Protein AF-A0A3S0DS84-F1 (afdb_monomer_lite)

Foldseek 3Di:
DDDDDPPPLDQDPDPLVQLLVCCCPPVVDDSVLSVLLVVLLSLLVVCCQVCLQDKAKFAASVVVSVVSLCVVVVNQVVCCCPPRVARFDKAWDDPPPPGDDNVVNQVVSCVSPVDDPVNRRAFDPPDPVRNIMMITDSPRPPDDPDD

Radius of gyration: 15.86 Å; chains: 1; bounding box: 36×45×52 Å

Structure (mmCIF, N/CA/C/O backbone):
data_AF-A0A3S0DS84-F1
#
_entry.id   AF-A0A3S0DS84-F1
#
loop_
_atom_site.group_PDB
_atom_site.id
_atom_site.type_symbol
_atom_site.label_atom_id
_atom_site.label_alt_id
_atom_site.label_comp_id
_atom_site.label_asym_id
_atom_site.label_entity_id
_atom_site.label_seq_id
_atom_site.pdbx_PDB_ins_code
_atom_site.Cartn_x
_atom_site.Cartn_y
_atom_site.Cartn_z
_atom_site.occupancy
_atom_site.B_iso_or_equiv
_atom_site.auth_seq_id
_atom_site.auth_comp_id
_atom_site.auth_asym_id
_atom_site.auth_atom_id
_atom_site.pdbx_PDB_model_num
ATOM 1 N N . MET A 1 1 ? -9.197 15.622 -35.597 1.00 41.69 1 MET A N 1
ATOM 2 C CA . MET A 1 1 ? -9.980 14.471 -35.099 1.00 41.69 1 MET A CA 1
ATOM 3 C C . MET A 1 1 ? -9.925 14.512 -33.584 1.00 41.69 1 MET A C 1
ATOM 5 O O . MET A 1 1 ? -8.811 14.581 -33.080 1.00 41.69 1 MET A O 1
ATOM 9 N N . PRO A 1 2 ? -11.053 14.589 -32.862 1.00 53.62 2 PRO A N 1
ATOM 10 C CA . PRO A 1 2 ? -11.016 14.698 -31.413 1.00 53.62 2 PRO A CA 1
ATOM 11 C C . PRO A 1 2 ? -10.998 13.295 -30.801 1.00 53.62 2 PRO A C 1
ATOM 13 O O . PRO A 1 2 ? -11.787 12.442 -31.198 1.00 53.62 2 PRO A O 1
ATOM 16 N N . ILE A 1 3 ? -10.128 13.063 -29.824 1.00 44.25 3 ILE A N 1
ATOM 17 C CA . ILE A 1 3 ? -10.348 12.001 -28.843 1.00 44.25 3 ILE A CA 1
ATOM 18 C C . ILE A 1 3 ? -10.495 12.7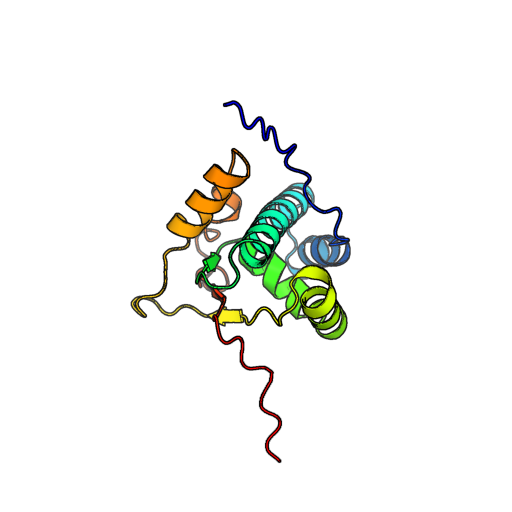09 -27.507 1.00 44.25 3 ILE A C 1
ATOM 20 O O . ILE A 1 3 ? -9.538 13.226 -26.939 1.00 44.25 3 ILE A O 1
ATOM 24 N N . ILE A 1 4 ? -11.746 12.799 -27.074 1.00 56.09 4 ILE A N 1
ATOM 25 C CA . ILE A 1 4 ? -12.115 13.142 -25.712 1.00 56.09 4 ILE A CA 1
ATOM 26 C C . ILE A 1 4 ? -11.863 11.870 -24.904 1.00 56.09 4 ILE A C 1
ATOM 28 O O . ILE A 1 4 ? -12.497 10.850 -25.157 1.00 56.09 4 ILE A O 1
ATOM 32 N N . ALA A 1 5 ? -10.950 11.933 -23.945 1.00 37.12 5 ALA A N 1
ATOM 33 C CA . ALA A 1 5 ? -10.927 11.01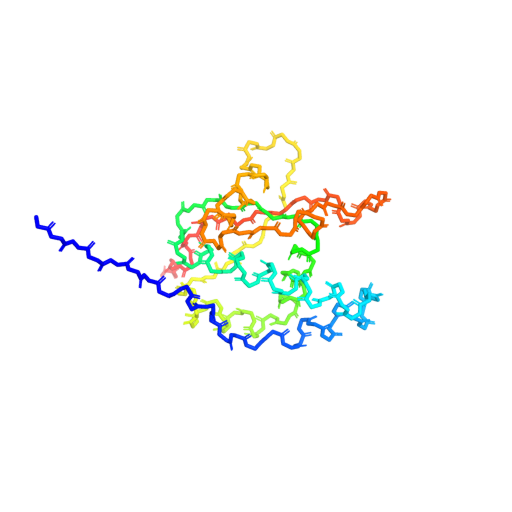3 -22.819 1.00 37.12 5 ALA A CA 1
ATOM 34 C C . ALA A 1 5 ? -10.798 11.859 -21.553 1.00 37.12 5 ALA A C 1
ATOM 36 O O . ALA A 1 5 ? -9.742 11.968 -20.941 1.00 37.12 5 ALA A O 1
ATOM 37 N N . THR A 1 6 ? -11.894 12.516 -21.179 1.00 43.31 6 THR A N 1
ATOM 38 C CA . THR A 1 6 ? -12.148 12.839 -19.776 1.00 43.31 6 THR A CA 1
ATOM 39 C C . THR A 1 6 ? -12.405 11.510 -19.076 1.00 43.31 6 THR A C 1
ATOM 41 O O . THR A 1 6 ? -13.546 11.094 -18.896 1.00 43.31 6 THR A O 1
ATOM 44 N N . THR A 1 7 ? -11.337 10.787 -18.753 1.00 46.06 7 THR A N 1
ATOM 45 C CA . THR A 1 7 ? -11.427 9.640 -17.860 1.00 46.06 7 THR A CA 1
ATOM 46 C C . THR A 1 7 ? -11.721 10.218 -16.486 1.00 46.06 7 THR A C 1
ATOM 48 O O . THR A 1 7 ? -10.856 10.815 -15.847 1.00 46.06 7 THR A O 1
ATOM 51 N N . THR A 1 8 ? -12.967 10.106 -16.039 1.00 45.50 8 THR A N 1
ATOM 52 C CA . THR A 1 8 ? -13.267 10.183 -14.614 1.00 45.50 8 THR A CA 1
ATOM 53 C C . THR A 1 8 ? -12.334 9.203 -13.913 1.00 45.50 8 THR A C 1
ATOM 55 O O . THR A 1 8 ? -12.330 8.009 -14.212 1.00 45.50 8 THR A O 1
ATOM 58 N N . VAL A 1 9 ? -11.463 9.736 -13.057 1.00 53.72 9 VAL A N 1
ATOM 59 C CA . VAL A 1 9 ? -10.506 8.959 -12.270 1.00 53.72 9 VAL A CA 1
ATOM 60 C C . VAL A 1 9 ? -11.302 8.196 -11.218 1.00 53.72 9 VAL A C 1
ATOM 62 O O . VAL A 1 9 ? -11.505 8.676 -10.108 1.00 53.72 9 VAL A O 1
ATOM 65 N N . GLU A 1 10 ? -11.834 7.036 -11.588 1.00 60.53 10 GLU A N 1
ATOM 66 C CA . GLU A 1 10 ? -12.502 6.164 -10.631 1.00 60.53 10 GLU A CA 1
ATOM 67 C C . GLU A 1 10 ? -11.439 5.435 -9.815 1.00 60.53 10 GLU A C 1
ATOM 69 O O . GLU A 1 10 ? -10.695 4.594 -10.319 1.00 60.53 10 GLU A O 1
ATOM 74 N N . ASN A 1 11 ? -11.339 5.808 -8.541 1.00 67.12 11 ASN A N 1
ATOM 75 C CA . ASN A 1 11 ? -10.489 5.117 -7.587 1.00 67.12 11 ASN A CA 1
ATOM 76 C C . ASN A 1 11 ? -11.181 3.798 -7.195 1.00 67.12 11 ASN A C 1
ATOM 78 O O . ASN A 1 11 ? -12.324 3.843 -6.727 1.00 67.12 11 ASN A O 1
ATOM 82 N N . PRO A 1 12 ? -10.558 2.622 -7.385 1.00 78.56 12 PRO A N 1
ATOM 83 C CA . PRO A 1 12 ? -11.211 1.354 -7.093 1.00 78.56 12 PRO A CA 1
ATOM 84 C C . PRO A 1 12 ? -11.608 1.241 -5.616 1.00 78.56 12 PRO A C 1
ATOM 86 O O . PRO A 1 12 ? -10.810 1.464 -4.701 1.00 78.56 12 PRO A O 1
ATOM 89 N N . ALA A 1 13 ? -12.851 0.815 -5.379 1.00 83.75 13 ALA A N 1
ATOM 90 C CA . ALA A 1 13 ? -13.429 0.621 -4.049 1.00 83.75 13 ALA A CA 1
ATOM 91 C C . ALA A 1 13 ? -12.931 -0.670 -3.363 1.00 83.75 13 ALA A C 1
ATOM 93 O O . ALA A 1 13 ? -13.715 -1.443 -2.812 1.00 83.75 13 ALA A O 1
ATOM 94 N N . TRP A 1 14 ? -11.622 -0.935 -3.415 1.00 93.94 14 TRP A N 1
ATOM 95 C CA . TRP A 1 14 ? -11.007 -2.068 -2.730 1.00 93.94 14 TRP A CA 1
ATOM 96 C C . TRP A 1 14 ? -11.212 -1.962 -1.215 1.00 93.94 14 TRP A C 1
ATOM 98 O O . TRP A 1 14 ? -10.915 -0.923 -0.612 1.00 93.94 14 TRP A O 1
ATOM 108 N N . ASP A 1 15 ? -11.697 -3.046 -0.600 1.00 94.75 15 ASP A N 1
ATOM 109 C CA . ASP A 1 15 ? -11.865 -3.134 0.851 1.00 94.75 15 ASP A CA 1
ATOM 110 C C . ASP A 1 15 ? -10.501 -3.255 1.542 1.00 94.75 15 ASP A C 1
ATOM 112 O O . ASP A 1 15 ? -9.909 -4.330 1.619 1.00 94.75 15 ASP A O 1
ATOM 116 N N . LEU A 1 16 ? -10.028 -2.130 2.076 1.00 96.12 16 LEU A N 1
ATOM 117 C CA . LEU A 1 16 ? -8.811 -2.016 2.884 1.00 96.12 16 LEU A CA 1
ATOM 118 C C . LEU A 1 16 ? -9.136 -1.713 4.358 1.00 96.12 16 LEU A C 1
ATOM 120 O O . LEU A 1 16 ? -8.278 -1.261 5.116 1.00 96.12 16 LEU A O 1
ATOM 124 N N . SER A 1 17 ? -10.372 -1.972 4.801 1.00 96.38 17 SER A N 1
ATOM 125 C CA . SER A 1 17 ? -10.816 -1.684 6.175 1.00 96.38 17 SER A CA 1
ATOM 126 C C . SER A 1 17 ? -9.984 -2.410 7.236 1.00 96.38 17 SER A C 1
ATOM 128 O O . SER A 1 17 ? -9.730 -1.880 8.320 1.00 96.38 17 SER A O 1
ATOM 130 N N . PHE A 1 18 ? -9.495 -3.609 6.916 1.00 96.62 18 PHE A N 1
ATOM 131 C CA . PHE A 1 18 ? -8.618 -4.376 7.796 1.00 96.62 18 PHE A CA 1
ATOM 132 C C . PHE A 1 18 ? -7.232 -3.732 7.958 1.00 96.62 18 PHE A C 1
ATOM 134 O O . PHE A 1 18 ? -6.656 -3.827 9.042 1.00 96.62 18 PHE A O 1
ATOM 141 N N . VAL A 1 19 ? -6.736 -3.029 6.933 1.00 97.56 19 VAL A N 1
ATOM 142 C CA . VAL A 1 19 ? -5.495 -2.245 7.009 1.00 97.56 19 VAL A CA 1
ATOM 143 C C . VAL A 1 19 ? -5.704 -1.057 7.946 1.00 97.56 19 VAL A C 1
ATOM 145 O O . VAL A 1 19 ? -4.948 -0.908 8.901 1.00 97.56 19 VAL A O 1
ATOM 148 N N . ILE A 1 20 ? -6.796 -0.296 7.780 1.00 97.12 20 ILE A N 1
ATOM 149 C CA . ILE A 1 20 ? -7.161 0.820 8.680 1.00 97.12 20 ILE A CA 1
ATOM 150 C C . ILE A 1 20 ? -7.244 0.337 10.136 1.00 97.12 20 ILE A C 1
ATOM 152 O O . ILE A 1 20 ? -6.678 0.943 11.051 1.00 97.12 20 ILE A O 1
ATOM 156 N N . LYS A 1 21 ? -7.920 -0.796 10.367 1.00 97.00 21 LYS A N 1
ATOM 157 C CA . LYS A 1 21 ? -8.043 -1.402 11.699 1.00 97.00 21 LYS A CA 1
ATOM 158 C C . LYS A 1 21 ? -6.681 -1.772 12.287 1.00 97.00 21 LYS A C 1
ATOM 160 O O . LYS A 1 21 ? -6.472 -1.621 13.491 1.00 97.00 21 LYS A O 1
ATOM 165 N N . ARG A 1 22 ? -5.752 -2.277 11.476 1.00 95.75 22 ARG A N 1
ATOM 166 C CA . ARG A 1 22 ? -4.406 -2.619 11.941 1.00 95.75 22 ARG A CA 1
ATOM 167 C C . ARG A 1 22 ? -3.591 -1.369 12.271 1.00 95.75 22 ARG A C 1
ATOM 169 O O . ARG A 1 22 ? -3.053 -1.310 13.371 1.00 95.75 22 ARG A O 1
ATOM 176 N N . LEU A 1 23 ? -3.579 -0.367 11.394 1.00 94.94 23 LEU A N 1
ATOM 177 C CA . LEU A 1 23 ? -2.879 0.905 11.610 1.00 94.94 23 LEU A CA 1
ATOM 178 C C . LEU A 1 23 ? -3.323 1.599 12.908 1.00 94.94 23 LEU A C 1
ATOM 180 O O . LEU A 1 23 ? -2.504 2.072 13.688 1.00 94.94 23 LEU A O 1
ATOM 184 N N . THR A 1 24 ? -4.624 1.595 13.190 1.00 96.06 24 THR A N 1
ATOM 185 C CA . THR A 1 24 ? -5.169 2.201 14.417 1.00 96.06 24 THR A CA 1
ATOM 186 C C . THR A 1 24 ? -4.906 1.373 15.678 1.00 96.06 24 THR A C 1
ATOM 188 O O . THR A 1 24 ? -4.668 1.934 16.742 1.00 96.06 24 THR A O 1
ATOM 191 N N . SER A 1 25 ? -4.937 0.038 15.596 1.00 93.00 25 SER A N 1
ATOM 192 C CA . SER A 1 25 ? -4.829 -0.832 16.784 1.00 93.00 25 SER A CA 1
ATOM 193 C C . SER A 1 25 ? -3.417 -1.317 17.117 1.00 93.00 25 SER A C 1
ATOM 195 O O . SER A 1 25 ? -3.125 -1.565 18.288 1.00 93.00 25 SER A O 1
A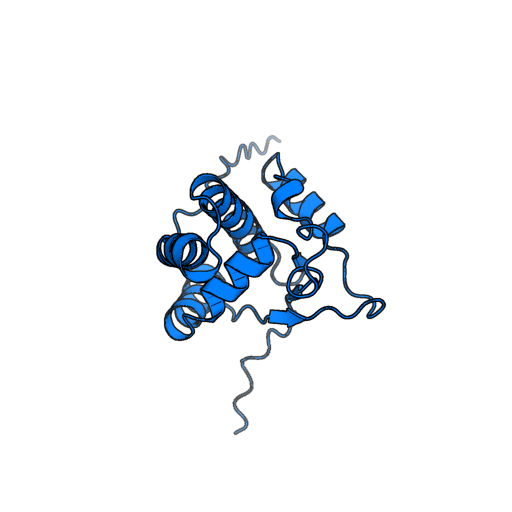TOM 197 N N . LYS A 1 26 ? -2.558 -1.508 16.112 1.00 91.06 26 LYS A N 1
ATOM 198 C CA . LYS A 1 26 ? -1.189 -2.022 16.267 1.00 91.06 26 LYS A CA 1
ATOM 199 C C . LYS A 1 26 ? -0.166 -0.901 16.194 1.00 91.06 26 LYS A C 1
ATOM 201 O O . LYS A 1 26 ? 0.573 -0.739 17.159 1.00 91.06 26 LYS A O 1
ATOM 206 N N . GLU A 1 27 ? -0.232 -0.087 15.144 1.00 87.19 27 GLU A N 1
ATOM 207 C CA . GLU A 1 27 ? 0.657 1.073 14.968 1.00 87.19 27 GLU A CA 1
ATOM 208 C C . GLU A 1 27 ? 0.201 2.295 15.784 1.00 87.19 27 GLU A C 1
ATOM 210 O O . GLU A 1 27 ? 0.917 3.283 15.892 1.00 87.19 27 GLU A O 1
ATOM 215 N N . LYS A 1 28 ? -0.993 2.224 16.399 1.00 92.25 28 LYS A N 1
ATOM 216 C CA . LYS A 1 28 ? -1.578 3.277 17.251 1.00 92.25 28 LYS A CA 1
ATOM 217 C C . LYS A 1 28 ? -1.694 4.637 16.551 1.00 92.25 28 LYS A C 1
ATOM 219 O O . LYS A 1 28 ? -1.696 5.673 17.216 1.00 92.25 28 LYS A O 1
ATOM 224 N N . LEU A 1 29 ? -1.827 4.642 15.224 1.00 91.75 29 LEU A N 1
ATOM 225 C CA . LEU A 1 29 ? -2.023 5.876 14.471 1.00 91.75 29 LEU A CA 1
ATOM 226 C C . LEU A 1 29 ? -3.393 6.493 14.795 1.00 91.75 29 LEU A C 1
ATOM 228 O O . LEU A 1 29 ? -4.378 5.753 14.930 1.00 91.75 29 LEU A O 1
ATOM 232 N N . PRO A 1 30 ? -3.497 7.834 14.859 1.00 95.56 30 PRO A N 1
ATOM 233 C CA . PRO A 1 30 ? -4.785 8.515 14.903 1.00 95.56 30 PRO A CA 1
ATOM 234 C C . PRO A 1 30 ? -5.692 8.058 13.745 1.00 95.56 30 PRO A C 1
ATOM 236 O O . PRO A 1 30 ? -5.191 7.885 12.627 1.00 95.56 30 PRO A O 1
ATOM 239 N N . PRO A 1 31 ? -7.009 7.870 13.961 1.00 95.00 31 PRO A N 1
ATOM 240 C CA . PRO A 1 31 ? -7.923 7.384 12.925 1.00 95.00 31 PRO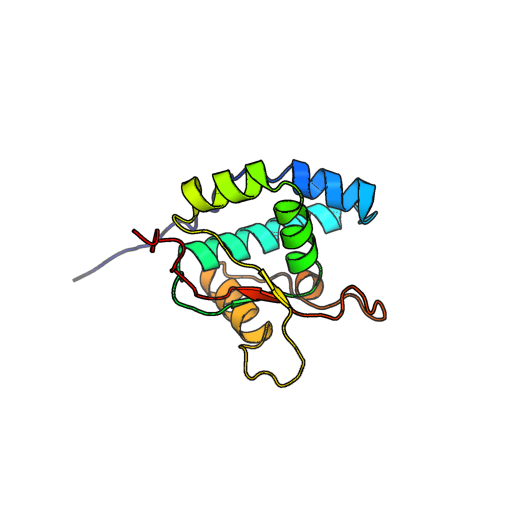 A CA 1
ATOM 241 C C . PRO A 1 31 ? -7.867 8.187 11.622 1.00 95.00 31 PRO A C 1
ATOM 243 O O . PRO A 1 31 ? -7.858 7.610 10.537 1.00 95.00 31 PRO A O 1
ATOM 246 N N . GLU A 1 32 ? -7.766 9.511 11.718 1.00 95.75 32 GLU A N 1
ATOM 247 C CA . GLU A 1 32 ? -7.679 10.415 10.572 1.00 95.75 32 GLU A CA 1
ATOM 248 C C . GLU A 1 32 ? -6.401 10.173 9.762 1.00 95.75 32 GLU A C 1
ATOM 250 O O . GLU A 1 32 ? -6.418 10.194 8.531 1.00 95.75 32 GLU A O 1
ATOM 255 N N . LEU A 1 33 ? -5.290 9.900 10.448 1.00 95.12 33 LEU A N 1
ATOM 256 C CA . LEU A 1 33 ? -4.002 9.628 9.821 1.00 95.12 33 LEU A CA 1
ATOM 257 C C . LEU A 1 33 ? -3.985 8.243 9.161 1.00 95.12 33 LEU A C 1
ATOM 259 O O . LEU A 1 33 ? -3.495 8.106 8.044 1.00 95.12 33 LEU A O 1
ATOM 263 N N . ALA A 1 34 ? -4.595 7.239 9.797 1.00 96.31 34 ALA A N 1
ATOM 264 C CA . ALA A 1 34 ? -4.760 5.905 9.220 1.00 96.31 34 ALA A CA 1
ATOM 265 C C . ALA A 1 34 ? -5.628 5.923 7.949 1.00 96.31 34 ALA A C 1
ATOM 267 O O . ALA A 1 34 ? -5.326 5.223 6.983 1.00 96.31 34 ALA A O 1
ATOM 268 N N . LEU A 1 35 ? -6.687 6.741 7.927 1.00 96.88 35 LEU A N 1
ATOM 269 C CA . LEU A 1 35 ? -7.525 6.929 6.740 1.00 96.88 35 LEU A CA 1
ATOM 270 C C . LEU A 1 35 ? -6.738 7.558 5.584 1.00 96.88 35 LEU A C 1
ATOM 272 O O . LEU A 1 35 ? -6.805 7.055 4.464 1.00 96.88 35 LEU A O 1
ATOM 276 N N . ARG A 1 36 ? -5.954 8.607 5.860 1.00 97.00 36 ARG A N 1
ATOM 277 C CA . ARG A 1 36 ? -5.083 9.253 4.862 1.00 97.00 36 ARG A CA 1
ATOM 278 C C . ARG A 1 36 ? -4.013 8.296 4.329 1.00 97.00 36 ARG A C 1
ATOM 280 O O . ARG A 1 36 ? -3.828 8.210 3.120 1.00 97.00 36 ARG A O 1
ATOM 287 N N . ALA A 1 37 ? -3.376 7.524 5.211 1.00 96.56 37 ALA A N 1
ATOM 288 C CA . ALA A 1 37 ? -2.386 6.514 4.837 1.00 96.56 37 ALA A CA 1
ATOM 289 C C . ALA A 1 37 ? -2.960 5.458 3.883 1.00 96.56 37 ALA A C 1
ATOM 291 O O . ALA A 1 37 ? -2.352 5.143 2.863 1.00 96.56 37 ALA A O 1
ATOM 292 N N . VAL A 1 38 ? -4.158 4.945 4.176 1.00 97.31 38 VAL A N 1
ATOM 293 C CA . VAL A 1 38 ? -4.816 3.952 3.315 1.00 97.31 38 VAL A CA 1
ATOM 294 C C . VAL A 1 38 ? -5.279 4.550 1.989 1.00 97.31 38 VAL A C 1
ATOM 296 O O . VAL A 1 38 ? -5.271 3.849 0.979 1.00 97.31 38 VAL A O 1
ATOM 299 N N . GLU A 1 39 ? -5.648 5.829 1.958 1.00 96.75 39 GLU A N 1
ATOM 300 C CA . GLU A 1 39 ? -5.998 6.497 0.705 1.00 96.75 39 GLU A CA 1
ATOM 301 C C . GLU A 1 39 ? -4.783 6.687 -0.211 1.00 96.75 39 GLU A C 1
ATOM 303 O O . GLU A 1 39 ? -4.852 6.355 -1.393 1.00 96.75 39 GLU A O 1
ATOM 308 N N . GLU A 1 40 ? -3.640 7.126 0.320 1.00 97.12 40 GLU A N 1
ATOM 309 C CA . GLU A 1 40 ? -2.399 7.211 -0.463 1.00 97.12 40 GLU A CA 1
ATOM 310 C C . GLU A 1 40 ? -1.870 5.824 -0.868 1.00 97.12 40 GLU A C 1
ATOM 312 O O . GLU A 1 40 ? -1.421 5.635 -1.999 1.00 97.12 40 GLU A O 1
ATOM 317 N N . TYR A 1 41 ? -2.018 4.811 -0.008 1.00 97.31 41 TYR A N 1
ATOM 318 C CA . TYR A 1 41 ? -1.712 3.420 -0.356 1.00 97.31 41 TYR A CA 1
ATOM 319 C C . TYR A 1 41 ? -2.585 2.890 -1.496 1.00 97.31 41 TYR A C 1
ATOM 321 O O . TYR A 1 41 ? -2.101 2.183 -2.381 1.00 97.31 41 TYR A O 1
ATOM 329 N N . ARG A 1 42 ? -3.864 3.272 -1.544 1.00 97.19 42 ARG A N 1
ATOM 330 C CA . ARG A 1 42 ? -4.728 2.935 -2.680 1.00 97.19 42 ARG A CA 1
ATOM 331 C C . ARG A 1 42 ? -4.202 3.550 -3.979 1.00 97.19 42 ARG A C 1
ATOM 333 O O . ARG A 1 42 ? -4.153 2.849 -4.988 1.00 97.19 42 ARG A O 1
ATOM 340 N N . LYS A 1 43 ? -3.755 4.811 -3.957 1.00 96.50 43 LYS A N 1
ATOM 341 C CA . LYS A 1 43 ? -3.141 5.464 -5.128 1.00 96.50 43 LYS A CA 1
ATOM 342 C C . LYS A 1 43 ? -1.879 4.733 -5.589 1.00 96.50 43 LYS A C 1
ATOM 344 O O . LYS A 1 43 ? -1.717 4.495 -6.783 1.00 96.50 43 LYS A O 1
ATOM 349 N N . PHE A 1 44 ? -1.032 4.315 -4.649 1.00 96.38 44 PHE A N 1
ATOM 350 C CA . PHE A 1 44 ? 0.145 3.494 -4.937 1.00 96.38 44 PHE A CA 1
ATOM 351 C C . PHE A 1 44 ? -0.218 2.167 -5.625 1.00 96.38 44 PHE A C 1
ATOM 353 O O . PHE A 1 44 ? 0.361 1.824 -6.655 1.00 96.38 44 PHE A O 1
ATOM 360 N N . LEU A 1 45 ? -1.219 1.444 -5.115 1.00 96.75 45 LEU A N 1
ATOM 361 C CA . LEU A 1 45 ? -1.691 0.191 -5.717 1.00 96.75 45 LEU A CA 1
ATOM 362 C C . LEU A 1 45 ? -2.250 0.381 -7.136 1.00 96.75 45 LEU A C 1
ATOM 364 O O . LEU A 1 45 ? -2.066 -0.485 -7.991 1.00 96.75 45 LEU A O 1
ATOM 368 N N . VAL A 1 46 ? -2.921 1.506 -7.402 1.00 96.56 46 VAL A N 1
ATOM 369 C CA . VAL A 1 46 ? -3.370 1.854 -8.759 1.00 96.56 46 VAL A CA 1
ATOM 370 C C . VAL A 1 46 ? -2.178 2.085 -9.684 1.00 96.56 46 VAL A C 1
ATOM 372 O O . VAL A 1 46 ? -2.185 1.549 -10.787 1.00 96.56 46 VAL A O 1
ATOM 375 N N . LEU A 1 47 ? -1.139 2.803 -9.244 1.00 95.50 47 LEU A N 1
ATOM 376 C CA . LEU A 1 47 ? 0.077 2.956 -10.049 1.00 95.50 47 LEU A CA 1
ATOM 377 C C . LEU A 1 47 ? 0.746 1.613 -10.336 1.00 95.50 47 LEU A C 1
ATOM 379 O O . LEU A 1 47 ? 1.122 1.376 -11.476 1.00 95.50 47 LEU A O 1
ATOM 383 N N . CYS A 1 48 ? 0.832 0.713 -9.351 1.00 95.12 48 CYS A N 1
ATOM 384 C CA . CYS A 1 48 ? 1.355 -0.639 -9.571 1.00 95.12 48 CYS A CA 1
ATOM 385 C C . CYS A 1 48 ? 0.553 -1.366 -10.664 1.00 95.12 48 CYS A C 1
ATOM 387 O O . CYS A 1 48 ? 1.121 -1.929 -11.593 1.00 95.12 48 CYS A O 1
ATOM 389 N N . LYS A 1 49 ? -0.782 -1.289 -10.602 1.00 94.56 49 LYS A N 1
ATOM 390 C CA . LYS A 1 49 ? -1.670 -1.886 -11.608 1.00 94.56 49 LYS A CA 1
ATOM 391 C C . LYS A 1 49 ? -1.488 -1.287 -13.007 1.00 94.56 49 LYS A C 1
ATOM 393 O O . LYS A 1 49 ? -1.539 -2.019 -13.991 1.00 94.56 49 LYS A O 1
ATOM 398 N N . GLU A 1 50 ? -1.354 0.033 -13.104 1.00 94.38 50 GLU A N 1
ATOM 399 C CA . GLU A 1 50 ? -1.261 0.754 -14.379 1.00 94.38 50 GLU A CA 1
ATOM 400 C C . GLU A 1 50 ? 0.151 0.697 -14.991 1.00 94.38 50 GLU A C 1
ATOM 402 O O . GLU A 1 50 ? 0.286 0.747 -16.213 1.00 94.38 50 GLU A O 1
ATOM 407 N N . LEU A 1 51 ? 1.189 0.552 -14.160 1.00 94.19 51 LEU A N 1
ATOM 408 C CA . LEU A 1 51 ? 2.604 0.583 -14.536 1.00 94.19 51 LEU A CA 1
ATOM 409 C C . LEU A 1 51 ? 3.359 -0.677 -14.053 1.00 94.19 51 LEU A C 1
ATOM 411 O O . LEU A 1 51 ? 4.353 -0.563 -13.338 1.00 94.19 51 LEU A O 1
ATOM 415 N N . PRO A 1 52 ? 2.951 -1.897 -14.455 1.00 91.19 52 PRO A N 1
ATOM 416 C CA . PRO A 1 52 ? 3.511 -3.142 -13.913 1.00 91.19 52 PRO A CA 1
ATOM 417 C C . PRO A 1 52 ? 4.991 -3.383 -14.266 1.00 91.19 52 PRO A C 1
ATOM 419 O O . PRO A 1 52 ? 5.630 -4.238 -13.665 1.00 91.19 52 PRO A O 1
ATOM 422 N N . ALA A 1 53 ? 5.536 -2.656 -15.248 1.00 88.00 53 ALA A N 1
ATOM 423 C CA . ALA A 1 53 ? 6.941 -2.738 -15.662 1.00 88.00 53 ALA A CA 1
ATOM 424 C C . ALA A 1 53 ? 7.819 -1.625 -15.060 1.00 88.00 53 ALA A C 1
ATOM 426 O O . ALA A 1 53 ? 8.995 -1.517 -15.403 1.00 88.00 53 ALA A O 1
ATOM 427 N N . THR A 1 54 ? 7.248 -0.759 -14.222 1.00 87.44 54 THR A N 1
ATOM 428 C CA . THR A 1 54 ? 7.957 0.357 -13.598 1.00 87.44 54 THR A CA 1
ATOM 429 C C . THR A 1 54 ? 8.310 -0.004 -12.165 1.00 87.44 54 THR A C 1
ATOM 431 O O . THR A 1 54 ? 7.440 -0.371 -11.379 1.00 87.44 54 THR A O 1
ATOM 434 N N . GLU A 1 55 ? 9.584 0.138 -11.811 1.00 86.31 55 GLU A N 1
ATOM 435 C CA . GLU A 1 55 ? 9.999 0.085 -10.413 1.00 86.31 55 GLU A CA 1
ATOM 436 C C . GLU A 1 55 ? 9.489 1.340 -9.697 1.00 86.31 55 GLU A C 1
ATOM 438 O O . GLU A 1 55 ? 9.728 2.470 -10.124 1.00 86.31 55 GLU A O 1
ATOM 443 N N . LEU A 1 56 ? 8.742 1.134 -8.617 1.00 90.38 56 LEU A N 1
ATOM 444 C CA . LEU A 1 56 ? 8.164 2.188 -7.788 1.00 90.38 56 LEU A CA 1
ATOM 445 C C . LEU A 1 56 ? 8.733 2.082 -6.376 1.00 90.38 56 LEU A C 1
ATOM 447 O O . LEU A 1 56 ? 8.897 0.982 -5.850 1.00 90.38 56 LEU A O 1
ATOM 451 N N . CYS A 1 57 ? 8.993 3.234 -5.766 1.00 89.94 57 CYS A N 1
ATOM 452 C CA . CYS A 1 57 ? 9.468 3.367 -4.393 1.00 89.94 57 CYS A CA 1
ATOM 453 C C . CYS A 1 57 ? 8.346 3.916 -3.519 1.00 89.94 57 CYS A C 1
ATOM 455 O O . CYS A 1 57 ? 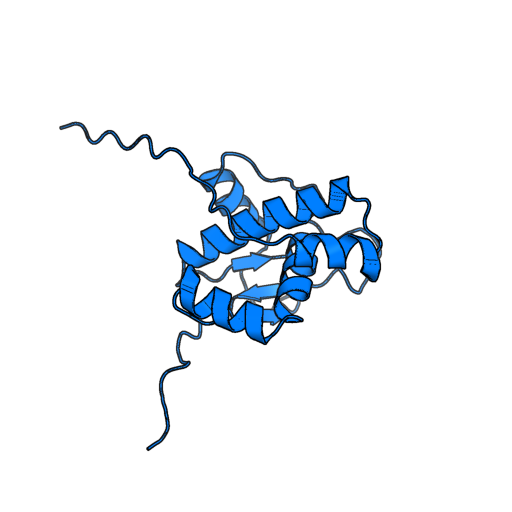7.643 4.857 -3.890 1.00 89.94 57 CYS A O 1
ATOM 457 N N . VAL A 1 58 ? 8.207 3.369 -2.321 1.00 90.12 58 VAL A N 1
ATOM 458 C CA . VAL A 1 58 ? 7.262 3.824 -1.310 1.00 90.12 58 VAL A CA 1
ATOM 459 C C . VAL A 1 58 ? 7.951 3.951 0.046 1.00 90.12 58 VAL A C 1
ATOM 461 O O . VAL A 1 58 ? 8.872 3.207 0.368 1.00 90.12 58 VAL A O 1
ATOM 464 N N . ALA A 1 59 ? 7.533 4.943 0.824 1.00 89.62 59 ALA A N 1
ATOM 465 C CA . ALA A 1 59 ? 8.071 5.243 2.144 1.00 89.62 59 ALA A CA 1
ATOM 466 C C . ALA A 1 59 ? 6.965 5.813 3.045 1.00 89.62 59 ALA A C 1
ATOM 468 O O . ALA A 1 59 ? 5.809 5.967 2.624 1.00 89.62 59 ALA A O 1
ATOM 469 N N . GLY A 1 60 ? 7.324 6.124 4.291 1.00 91.06 60 GLY A N 1
ATOM 470 C CA . GLY A 1 60 ? 6.411 6.728 5.251 1.00 91.06 60 GLY A CA 1
ATOM 471 C C . GLY A 1 60 ? 5.220 5.827 5.570 1.00 91.06 60 GLY A C 1
ATOM 472 O O . GLY A 1 60 ? 5.299 4.600 5.558 1.00 91.06 60 GLY A O 1
ATOM 473 N N . LEU A 1 61 ? 4.073 6.439 5.839 1.00 93.94 61 LEU A N 1
ATOM 474 C CA . LEU A 1 61 ? 2.860 5.725 6.233 1.00 93.94 61 LEU A CA 1
ATOM 475 C C . LEU A 1 61 ? 2.230 4.899 5.105 1.00 93.94 61 LEU A C 1
ATOM 477 O O . LEU A 1 61 ? 1.452 3.983 5.382 1.00 93.94 61 LEU A O 1
ATOM 481 N N . VAL A 1 62 ? 2.567 5.192 3.849 1.00 95.56 62 VAL A N 1
ATOM 482 C CA . VAL A 1 62 ? 2.125 4.386 2.703 1.00 95.56 62 VAL A CA 1
ATOM 483 C C . VAL A 1 62 ? 2.764 2.999 2.746 1.00 95.56 62 VAL A C 1
ATOM 485 O O . VAL A 1 62 ? 2.067 1.997 2.579 1.00 95.56 62 VAL A O 1
ATOM 488 N N . ASP A 1 63 ? 4.062 2.926 3.046 1.00 93.69 63 ASP A N 1
ATOM 489 C CA . ASP A 1 63 ? 4.780 1.655 3.179 1.00 93.69 63 ASP A CA 1
ATOM 490 C C . ASP A 1 63 ? 4.270 0.849 4.385 1.00 93.69 63 ASP A C 1
ATOM 492 O O . ASP A 1 63 ? 4.061 -0.358 4.321 1.00 93.69 63 ASP A O 1
ATOM 496 N N . VAL A 1 64 ? 3.915 1.526 5.474 1.00 93.38 64 VAL A N 1
ATOM 497 C CA . VAL A 1 64 ? 3.353 0.901 6.686 1.00 93.38 64 VAL A CA 1
ATOM 498 C C . VAL A 1 64 ? 1.970 0.302 6.422 1.00 93.38 64 VAL A C 1
ATOM 500 O O . VAL A 1 64 ? 1.631 -0.783 6.914 1.00 93.38 64 VAL A O 1
ATOM 503 N N . ALA A 1 65 ? 1.157 0.986 5.614 1.00 96.69 65 ALA A N 1
ATOM 504 C CA . ALA A 1 65 ? -0.109 0.452 5.131 1.00 96.69 65 ALA A CA 1
ATOM 505 C C . ALA A 1 65 ? 0.112 -0.770 4.222 1.00 96.69 65 ALA A C 1
ATOM 507 O O . ALA A 1 65 ? -0.609 -1.766 4.352 1.00 96.69 65 ALA A O 1
ATOM 508 N N . TRP A 1 66 ? 1.136 -0.741 3.363 1.00 96.56 66 TRP A N 1
ATOM 509 C CA . TRP A 1 66 ? 1.489 -1.872 2.508 1.00 96.56 66 TRP A CA 1
ATOM 510 C C . TRP A 1 66 ? 1.965 -3.085 3.316 1.00 96.56 66 TRP A C 1
ATOM 512 O O . TRP A 1 66 ? 1.403 -4.173 3.164 1.00 96.56 66 TRP A O 1
ATOM 522 N N . HIS A 1 67 ? 2.888 -2.896 4.260 1.00 94.94 67 HIS A N 1
ATOM 523 C CA . HIS A 1 67 ? 3.307 -3.912 5.227 1.00 94.94 67 HIS A CA 1
ATOM 524 C C . HIS A 1 67 ? 2.112 -4.521 5.965 1.00 94.94 67 HIS A C 1
ATOM 526 O O . HIS A 1 67 ? 1.973 -5.743 6.073 1.00 94.94 67 HIS A O 1
ATOM 532 N N . SER A 1 68 ? 1.192 -3.672 6.424 1.00 96.00 68 SER A N 1
ATOM 533 C CA . SER A 1 68 ? -0.036 -4.112 7.079 1.00 96.00 68 SER A CA 1
ATOM 534 C C . SER A 1 68 ? -0.894 -5.001 6.177 1.00 96.00 68 SER A C 1
ATOM 536 O O . SER A 1 68 ? -1.475 -5.964 6.675 1.00 96.00 68 SER A O 1
ATOM 538 N N . HIS A 1 69 ? -0.959 -4.730 4.871 1.00 97.62 69 HIS A N 1
ATOM 539 C CA . HIS A 1 69 ? -1.654 -5.585 3.909 1.00 97.62 69 HIS A CA 1
ATOM 540 C C . HIS A 1 69 ? -0.929 -6.928 3.713 1.00 97.62 69 HIS A C 1
ATOM 542 O O . HIS A 1 69 ? -1.572 -7.975 3.820 1.00 97.62 69 HIS A O 1
ATOM 548 N N . ILE A 1 70 ? 0.396 -6.915 3.522 1.00 96.81 70 ILE A N 1
ATOM 549 C CA . ILE A 1 70 ? 1.234 -8.115 3.320 1.00 96.81 70 ILE A CA 1
ATOM 550 C C . ILE A 1 70 ? 1.063 -9.124 4.463 1.00 96.81 70 ILE A C 1
ATOM 552 O O . ILE A 1 70 ? 0.950 -10.327 4.224 1.00 96.81 70 ILE A O 1
ATOM 556 N N . LEU A 1 71 ? 0.961 -8.649 5.709 1.00 96.00 71 LEU A N 1
ATOM 557 C CA . LEU A 1 71 ? 0.775 -9.508 6.886 1.00 96.00 71 LEU A CA 1
ATOM 558 C C . LEU A 1 71 ? -0.535 -10.313 6.869 1.00 96.00 71 LEU A C 1
ATOM 560 O O . LEU A 1 71 ? -0.648 -11.328 7.557 1.00 96.00 71 LEU A O 1
ATOM 564 N N . HIS A 1 72 ? -1.517 -9.918 6.057 1.00 96.06 72 HIS A N 1
ATOM 565 C CA . HIS A 1 72 ? -2.686 -10.736 5.742 1.00 96.06 72 HIS A CA 1
ATOM 566 C C . HIS A 1 72 ? -2.422 -11.585 4.492 1.00 96.06 72 HIS A C 1
ATOM 568 O O . HIS A 1 72 ? -3.161 -11.507 3.512 1.00 96.06 72 HIS A O 1
ATOM 574 N N . THR A 1 73 ? -1.385 -12.425 4.550 1.00 96.19 73 THR A N 1
ATOM 575 C CA . THR A 1 73 ? -0.746 -13.094 3.399 1.00 96.19 73 THR A CA 1
ATOM 576 C C . THR A 1 73 ? -1.714 -13.725 2.397 1.00 96.19 73 THR A C 1
ATOM 578 O O . THR A 1 73 ? -1.578 -13.499 1.198 1.00 96.19 73 THR A O 1
ATOM 581 N N . LYS A 1 74 ? -2.742 -14.456 2.857 1.00 97.50 74 LYS A N 1
ATOM 582 C CA . LYS A 1 74 ? -3.774 -15.028 1.971 1.00 97.50 74 LYS A CA 1
ATOM 583 C C . LYS A 1 74 ? -4.563 -13.945 1.226 1.00 97.50 74 LYS A C 1
ATOM 585 O O . LYS A 1 74 ? -4.704 -14.023 0.014 1.00 97.50 74 LYS A O 1
ATOM 590 N N . ARG A 1 75 ? -5.061 -12.930 1.943 1.00 97.12 75 ARG A N 1
ATOM 591 C CA . ARG A 1 75 ? -5.812 -11.814 1.342 1.00 97.12 75 ARG A CA 1
ATOM 592 C C . ARG A 1 75 ? -4.937 -11.015 0.385 1.00 97.12 75 ARG A C 1
ATOM 594 O O . ARG A 1 75 ? -5.420 -10.631 -0.669 1.00 97.12 75 ARG A O 1
ATOM 601 N N . TYR A 1 76 ? -3.673 -10.804 0.747 1.00 98.06 76 TYR A N 1
ATOM 602 C CA . TYR A 1 76 ? -2.709 -10.098 -0.084 1.00 98.06 76 TYR A CA 1
ATOM 603 C C . TYR A 1 76 ? -2.430 -10.843 -1.393 1.00 98.06 76 TYR A C 1
ATOM 605 O O . TYR A 1 76 ? -2.516 -10.247 -2.462 1.00 98.06 76 TYR A O 1
ATOM 613 N N . ALA A 1 77 ? -2.180 -12.155 -1.329 1.00 97.56 77 ALA A N 1
ATOM 614 C CA . ALA A 1 77 ? -1.988 -12.984 -2.516 1.00 97.56 77 ALA A CA 1
ATOM 615 C C . ALA A 1 77 ? -3.242 -13.010 -3.408 1.00 97.56 77 ALA A C 1
ATOM 617 O O . ALA A 1 77 ? -3.140 -12.812 -4.618 1.00 97.56 77 ALA A O 1
ATOM 618 N N . ASP A 1 78 ? -4.427 -13.184 -2.809 1.00 97.56 78 ASP A N 1
ATOM 619 C CA . ASP A 1 78 ? -5.704 -13.169 -3.530 1.00 97.56 78 ASP A CA 1
ATOM 620 C C . ASP A 1 78 ? -5.969 -11.793 -4.175 1.00 97.56 78 ASP A C 1
ATOM 622 O O . ASP A 1 78 ? -6.447 -11.721 -5.307 1.00 97.56 78 ASP A O 1
ATOM 626 N N . PHE A 1 79 ? -5.649 -10.696 -3.479 1.00 97.62 79 PHE A N 1
ATOM 627 C CA . PHE A 1 79 ? -5.742 -9.331 -4.001 1.00 97.62 79 PHE A CA 1
ATOM 628 C C . PHE A 1 79 ? -4.802 -9.129 -5.189 1.00 97.62 79 PHE A C 1
ATOM 630 O O . PHE A 1 79 ? -5.246 -8.695 -6.246 1.00 97.62 79 PHE A O 1
ATOM 637 N N . CYS A 1 80 ? -3.528 -9.489 -5.040 1.00 97.00 80 CYS A N 1
ATOM 638 C CA . CYS A 1 80 ? -2.528 -9.371 -6.094 1.00 97.00 80 CYS A CA 1
ATOM 639 C C . CYS A 1 80 ? -2.966 -10.122 -7.361 1.00 97.00 80 CYS A C 1
ATOM 641 O O . CYS A 1 80 ? -3.039 -9.537 -8.440 1.00 97.00 80 CYS A O 1
ATOM 643 N N . ALA A 1 81 ? -3.376 -11.386 -7.221 1.00 96.00 81 ALA A N 1
ATOM 644 C CA . ALA A 1 81 ? -3.833 -12.197 -8.346 1.00 96.00 81 ALA A CA 1
ATOM 645 C C . ALA A 1 81 ? -5.092 -11.629 -9.024 1.00 96.00 81 ALA A C 1
ATOM 647 O O . ALA A 1 81 ? -5.184 -11.628 -10.250 1.00 96.00 81 ALA A O 1
ATOM 648 N N . ARG A 1 82 ? -6.070 -11.153 -8.242 1.00 95.81 82 ARG A N 1
ATOM 649 C CA . ARG A 1 82 ? -7.362 -10.682 -8.770 1.00 95.81 82 ARG A CA 1
ATOM 650 C C . ARG A 1 82 ? -7.308 -9.268 -9.335 1.00 95.81 82 ARG A C 1
ATOM 652 O O . ARG A 1 82 ? -7.948 -8.995 -10.345 1.00 95.81 82 ARG A O 1
ATOM 659 N N . GLU A 1 83 ? -6.614 -8.365 -8.653 1.00 95.81 83 GLU A N 1
ATOM 660 C CA . GLU A 1 83 ? -6.700 -6.928 -8.907 1.00 95.81 83 GLU A CA 1
ATOM 661 C C . GLU A 1 83 ? -5.498 -6.400 -9.695 1.00 95.81 83 GLU A C 1
ATOM 663 O O . GLU A 1 83 ? -5.686 -5.487 -10.502 1.00 95.81 83 GLU A O 1
ATOM 668 N N . LEU A 1 84 ? -4.302 -6.973 -9.499 1.00 93.88 84 LEU A N 1
ATOM 669 C CA . LEU A 1 84 ? -3.065 -6.574 -10.189 1.00 93.88 84 LEU A CA 1
ATOM 670 C C . LEU A 1 84 ? -2.696 -7.534 -11.332 1.00 93.88 84 LEU A C 1
ATOM 672 O O . LEU A 1 84 ? -2.117 -7.111 -12.325 1.00 93.88 84 LEU A O 1
ATOM 676 N N . GLY A 1 85 ? -3.063 -8.813 -11.218 1.00 94.06 85 GLY A N 1
ATOM 677 C CA . GLY A 1 85 ? -2.725 -9.860 -12.190 1.00 94.06 85 GLY A CA 1
ATOM 678 C C . GLY A 1 85 ? -1.332 -10.472 -11.999 1.00 94.06 85 GLY A C 1
ATOM 679 O O . GLY A 1 85 ? -0.954 -11.368 -12.747 1.00 94.06 85 GLY A O 1
ATOM 680 N N . TYR A 1 86 ? -0.583 -10.025 -10.992 1.00 93.31 86 TYR A N 1
ATOM 681 C CA . TYR A 1 86 ? 0.739 -10.527 -10.616 1.00 93.31 86 TYR A CA 1
ATOM 682 C C . TYR A 1 86 ? 0.952 -10.337 -9.113 1.00 93.31 86 TYR A C 1
ATOM 684 O O . TYR A 1 86 ? 0.242 -9.555 -8.476 1.00 93.31 86 TYR A O 1
ATOM 692 N N . PHE A 1 8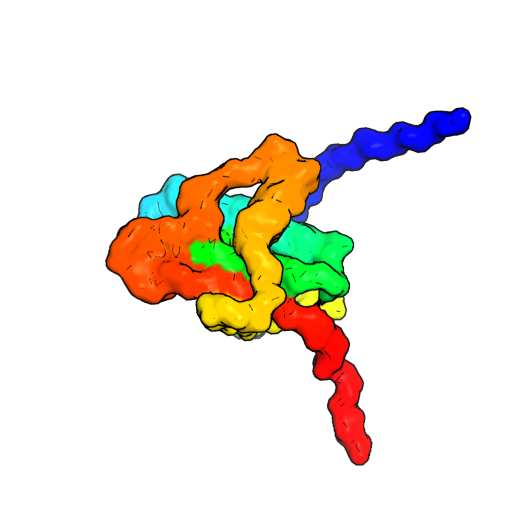7 ? 1.906 -11.066 -8.531 1.00 95.69 87 PHE A N 1
ATOM 693 C CA . PHE A 1 87 ? 2.262 -10.885 -7.127 1.00 95.69 87 PHE A CA 1
ATOM 694 C C . PHE A 1 87 ? 3.134 -9.639 -6.969 1.00 95.69 87 PHE A C 1
ATOM 696 O O . PHE A 1 87 ? 4.205 -9.552 -7.561 1.00 95.69 87 PHE A O 1
ATOM 703 N N . LEU A 1 88 ? 2.677 -8.671 -6.176 1.00 94.88 88 LEU A N 1
ATOM 704 C CA . LEU A 1 88 ? 3.438 -7.455 -5.923 1.00 94.88 88 LEU A CA 1
ATOM 705 C C . LEU A 1 88 ? 4.494 -7.742 -4.848 1.00 94.88 88 LEU A C 1
ATOM 707 O O . LEU A 1 88 ? 4.184 -7.807 -3.655 1.00 94.88 88 LEU A O 1
ATOM 711 N N . HIS A 1 89 ? 5.730 -7.979 -5.276 1.00 91.88 89 HIS A N 1
ATOM 712 C CA . HIS A 1 89 ? 6.845 -8.259 -4.378 1.00 91.88 89 HIS A CA 1
ATOM 713 C C . HIS A 1 89 ? 7.278 -6.997 -3.629 1.00 91.88 89 HIS A C 1
ATOM 715 O O . HIS A 1 89 ? 7.298 -5.904 -4.190 1.00 91.88 89 HIS A O 1
ATOM 721 N N . HIS A 1 90 ? 7.602 -7.163 -2.348 1.00 89.19 90 HIS A N 1
ATOM 722 C CA . HIS A 1 90 ? 8.108 -6.101 -1.483 1.00 89.19 90 HIS A CA 1
ATOM 723 C C . HIS A 1 90 ? 9.601 -6.311 -1.249 1.00 89.19 90 HIS A C 1
ATOM 725 O O . HIS A 1 90 ? 10.013 -7.425 -0.914 1.00 89.19 90 HIS A O 1
ATOM 731 N N . SER A 1 91 ? 10.384 -5.252 -1.440 1.00 84.19 91 SER A N 1
ATOM 732 C CA . SER A 1 91 ? 11.840 -5.285 -1.338 1.00 84.19 91 SER A CA 1
ATOM 733 C C . SER A 1 91 ? 12.346 -4.052 -0.590 1.00 84.19 91 SER A C 1
ATOM 735 O O . SER A 1 91 ? 12.136 -2.934 -1.074 1.00 84.19 91 SER A O 1
ATOM 737 N N . PRO A 1 92 ? 13.022 -4.205 0.562 1.00 80.44 92 PRO A N 1
ATOM 738 C CA . PRO A 1 92 ? 13.656 -3.082 1.245 1.00 80.44 92 PRO A CA 1
ATOM 739 C C . PRO A 1 92 ? 14.691 -2.410 0.334 1.00 80.44 92 PRO A C 1
ATOM 741 O O . PRO A 1 92 ? 15.513 -3.094 -0.280 1.00 80.44 92 PRO A O 1
ATOM 744 N N . VAL A 1 93 ? 14.657 -1.081 0.240 1.00 68.69 93 VAL A N 1
ATOM 745 C CA . VAL A 1 93 ? 15.631 -0.275 -0.510 1.00 68.69 93 VAL A CA 1
ATOM 746 C C . VAL A 1 93 ? 16.782 0.074 0.423 1.00 68.69 93 VAL A C 1
ATOM 748 O O . VAL A 1 93 ? 16.580 0.659 1.490 1.00 68.69 93 VAL A O 1
ATOM 751 N N . ALA A 1 94 ? 18.005 -0.275 0.030 1.00 61.28 94 ALA A N 1
ATOM 752 C CA . ALA A 1 94 ? 19.197 0.150 0.752 1.00 61.28 94 ALA A CA 1
ATOM 753 C C . ALA A 1 94 ? 19.659 1.511 0.215 1.00 61.28 94 ALA A C 1
ATOM 755 O O . ALA A 1 94 ? 19.599 1.773 -0.984 1.00 61.28 94 ALA A O 1
ATOM 756 N N . GLN A 1 95 ? 20.166 2.395 1.082 1.00 55.06 95 GLN A N 1
ATOM 757 C CA . GLN A 1 95 ? 20.742 3.657 0.607 1.00 55.06 95 GLN A CA 1
ATOM 758 C C . GLN A 1 95 ? 21.854 3.392 -0.421 1.00 55.06 95 GLN A C 1
ATOM 760 O O . GLN A 1 95 ? 22.837 2.718 -0.118 1.00 55.06 95 GLN A O 1
ATOM 765 N N . GLY A 1 96 ? 21.713 3.971 -1.618 1.00 56.38 96 GLY A N 1
ATOM 766 C CA . GLY A 1 96 ? 22.719 3.894 -2.679 1.00 56.38 96 GLY A CA 1
ATOM 767 C C . GLY A 1 96 ? 22.649 2.648 -3.568 1.00 56.38 96 GLY A C 1
ATOM 768 O O . GLY A 1 96 ? 23.589 2.418 -4.324 1.00 56.38 96 GLY A O 1
ATOM 769 N N . ASP A 1 97 ? 21.566 1.867 -3.515 1.00 61.03 97 ASP A N 1
ATOM 770 C CA . ASP A 1 97 ? 21.371 0.678 -4.363 1.00 61.03 97 ASP A CA 1
ATOM 771 C C . ASP A 1 97 ? 20.965 0.986 -5.822 1.00 61.03 97 ASP A C 1
ATOM 773 O O . ASP A 1 97 ? 20.879 0.077 -6.645 1.00 61.03 97 ASP A O 1
ATOM 777 N N . GLY A 1 98 ? 20.776 2.264 -6.168 1.00 60.47 98 GLY A N 1
ATOM 778 C CA . GLY A 1 98 ? 20.439 2.708 -7.523 1.00 60.47 98 GLY A CA 1
ATOM 779 C C . GLY A 1 98 ? 18.955 2.588 -7.883 1.00 60.47 98 GLY A C 1
ATOM 780 O O . GLY A 1 98 ? 18.607 2.865 -9.030 1.00 60.47 98 GLY A O 1
ATOM 781 N N . ARG A 1 99 ? 18.090 2.213 -6.930 1.00 63.59 99 ARG A N 1
ATOM 782 C CA . ARG A 1 99 ? 16.636 2.155 -7.123 1.00 63.59 99 ARG A CA 1
ATOM 783 C C . ARG A 1 99 ? 15.993 3.549 -7.190 1.00 63.59 99 ARG A C 1
ATOM 785 O O . ARG A 1 99 ? 16.562 4.518 -6.672 1.00 63.59 99 ARG A O 1
ATOM 792 N N . PRO A 1 100 ? 14.811 3.666 -7.827 1.00 67.31 100 PRO A N 1
ATOM 793 C CA . PRO A 1 100 ? 14.111 4.936 -7.994 1.00 67.31 100 PRO A CA 1
ATOM 794 C C . PRO A 1 100 ? 13.791 5.601 -6.659 1.00 67.31 100 PRO A C 1
ATOM 796 O O . PRO A 1 100 ? 13.541 4.951 -5.642 1.00 67.31 100 PRO A O 1
ATOM 799 N N . SER A 1 101 ? 13.768 6.931 -6.665 1.00 79.81 101 SER A N 1
ATOM 800 C CA . SER A 1 101 ? 13.429 7.688 -5.465 1.00 79.81 101 SER A CA 1
ATOM 801 C C . SER A 1 101 ? 11.925 7.643 -5.222 1.00 79.81 101 SER A C 1
ATOM 803 O O . SER A 1 101 ? 11.114 7.796 -6.134 1.00 79.81 101 SER A O 1
ATOM 805 N N . CYS A 1 102 ? 11.523 7.578 -3.957 1.00 85.50 102 CYS A N 1
ATOM 806 C CA . CYS A 1 102 ? 10.124 7.731 -3.567 1.00 85.50 102 CYS A CA 1
ATOM 807 C C . CYS A 1 102 ? 9.540 9.093 -4.001 1.00 85.50 102 CYS A C 1
ATOM 809 O O . CYS A 1 102 ? 8.328 9.227 -4.166 1.00 85.50 102 CYS A O 1
ATOM 811 N N . LEU A 1 103 ? 10.389 10.094 -4.277 1.00 87.31 103 LEU A N 1
ATOM 812 C CA . LEU A 1 103 ? 9.979 11.358 -4.893 1.00 87.31 103 LEU A CA 1
ATOM 813 C C . LEU A 1 103 ? 9.429 11.188 -6.317 1.00 87.31 103 LEU A C 1
ATOM 815 O O . LEU A 1 103 ? 8.462 11.858 -6.686 1.00 87.31 103 LEU A O 1
ATOM 819 N N . GLU A 1 104 ? 10.008 10.289 -7.110 1.00 89.56 104 GLU A N 1
ATOM 820 C CA . GLU A 1 104 ? 9.542 10.002 -8.471 1.00 89.56 104 GLU A CA 1
ATOM 821 C C . GLU A 1 104 ? 8.167 9.333 -8.421 1.00 89.56 104 GLU A C 1
ATOM 823 O O . GLU A 1 104 ? 7.250 9.737 -9.134 1.00 89.56 104 GLU A O 1
ATOM 828 N N . THR A 1 105 ? 7.974 8.399 -7.486 1.00 92.50 105 THR A N 1
ATOM 829 C CA . THR A 1 105 ? 6.665 7.760 -7.277 1.00 92.50 105 THR A CA 1
ATOM 830 C C . THR A 1 105 ? 5.615 8.765 -6.795 1.00 92.50 105 THR A C 1
ATOM 832 O O . THR A 1 105 ? 4.511 8.792 -7.334 1.00 92.50 105 THR A O 1
ATOM 835 N N . MET A 1 106 ? 5.950 9.668 -5.864 1.00 93.75 106 MET A N 1
ATOM 836 C CA . MET A 1 106 ? 5.048 10.762 -5.467 1.00 93.75 106 MET A CA 1
ATOM 837 C C . MET A 1 106 ? 4.667 11.675 -6.639 1.00 93.75 106 MET A C 1
ATOM 839 O O . MET A 1 106 ? 3.543 12.177 -6.681 1.00 93.75 106 MET A O 1
ATOM 843 N N . THR A 1 107 ? 5.585 11.897 -7.582 1.00 94.50 107 THR A N 1
ATOM 844 C CA . THR A 1 107 ? 5.316 12.692 -8.789 1.00 94.50 107 THR A CA 1
ATOM 845 C C . THR A 1 107 ? 4.308 11.977 -9.682 1.00 94.50 107 THR A C 1
ATOM 847 O O . THR A 1 107 ? 3.302 12.574 -10.046 1.00 94.50 107 THR A O 1
ATOM 850 N N . LEU A 1 108 ? 4.492 10.675 -9.921 1.00 95.19 108 LEU A N 1
ATOM 851 C CA . LEU A 1 108 ? 3.526 9.857 -10.663 1.00 95.19 108 LEU A CA 1
ATOM 852 C C . LEU A 1 108 ? 2.140 9.852 -10.001 1.00 95.19 108 LEU A C 1
ATOM 854 O O . LEU A 1 108 ? 1.125 9.935 -10.690 1.00 95.19 108 LEU A O 1
ATOM 858 N N . VAL A 1 109 ? 2.078 9.805 -8.665 1.00 95.25 109 VAL A N 1
ATOM 859 C CA . VAL A 1 109 ? 0.811 9.911 -7.924 1.00 95.25 109 VAL A CA 1
ATOM 860 C C . VAL A 1 109 ? 0.170 11.279 -8.145 1.00 95.25 109 VAL A C 1
ATOM 862 O O . VAL A 1 109 ? -1.014 11.360 -8.475 1.00 95.25 109 VAL A O 1
ATOM 865 N N . ALA A 1 110 ? 0.932 12.360 -7.987 1.00 95.56 110 ALA A N 1
ATOM 866 C CA . ALA A 1 110 ? 0.422 13.710 -8.188 1.00 95.56 110 ALA A CA 1
ATOM 867 C C . ALA A 1 110 ? -0.076 13.923 -9.626 1.00 95.56 110 ALA A C 1
ATOM 869 O O . ALA A 1 110 ? -1.156 14.480 -9.809 1.00 95.56 110 ALA A O 1
ATOM 870 N N . ASP A 1 111 ? 0.647 13.422 -10.626 1.00 95.81 111 ASP A N 1
ATOM 871 C CA . ASP A 1 111 ? 0.269 13.519 -12.037 1.00 95.81 111 ASP A CA 1
ATOM 872 C C . ASP A 1 111 ? -1.005 12.719 -12.333 1.00 95.81 111 ASP A C 1
ATOM 874 O O . ASP A 1 111 ? -1.907 13.193 -13.027 1.00 95.81 111 ASP A O 1
ATOM 878 N N . ARG A 1 112 ? -1.120 11.511 -11.765 1.00 94.31 112 ARG A N 1
ATOM 879 C CA . ARG A 1 112 ? -2.251 10.609 -12.009 1.00 94.31 112 ARG A CA 1
ATOM 880 C C . ARG A 1 112 ? -3.536 11.024 -11.291 1.00 94.31 112 ARG A C 1
ATOM 882 O O . ARG A 1 112 ? -4.628 10.790 -11.820 1.00 94.31 112 ARG A O 1
ATOM 889 N N . PHE A 1 113 ? -3.420 11.586 -10.088 1.00 94.44 113 PHE A N 1
ATOM 890 C CA . PHE A 1 113 ? -4.549 11.882 -9.194 1.00 94.44 113 PHE A CA 1
ATOM 891 C C . PHE A 1 113 ? -4.775 13.381 -8.953 1.00 94.44 113 PHE A C 1
ATOM 893 O O . PHE A 1 113 ? -5.705 13.755 -8.240 1.00 94.44 113 PHE A O 1
ATOM 900 N N . GLY A 1 114 ? -3.926 14.248 -9.508 1.00 94.88 114 GLY A N 1
ATOM 901 C CA . GLY A 1 114 ? -3.942 15.699 -9.302 1.00 94.88 114 GLY A CA 1
ATOM 902 C C . GLY A 1 114 ? -3.425 16.155 -7.933 1.00 94.88 114 GLY A C 1
ATOM 903 O O . GLY A 1 114 ? -3.294 17.355 -7.697 1.00 94.88 114 GLY A O 1
ATOM 904 N N . THR A 1 115 ? -3.153 15.230 -7.005 1.00 94.12 115 THR A N 1
ATOM 905 C CA . THR A 1 115 ? -2.660 15.547 -5.662 1.00 94.12 115 THR A CA 1
ATOM 906 C C . THR A 1 115 ? -1.975 14.361 -4.990 1.00 94.12 115 THR A C 1
ATOM 908 O O . THR A 1 115 ? -2.339 13.201 -5.202 1.00 94.12 115 THR A O 1
ATOM 911 N N . VAL A 1 116 ? -1.029 14.682 -4.112 1.00 94.50 116 VAL A N 1
ATOM 912 C CA . VAL A 1 116 ? -0.315 13.744 -3.247 1.00 94.50 116 VAL A CA 1
ATOM 913 C C . VAL A 1 116 ? -0.208 14.340 -1.845 1.00 94.50 116 VAL A C 1
ATOM 915 O O . VAL A 1 116 ? 0.175 15.503 -1.676 1.00 94.50 116 VAL A O 1
ATOM 918 N N . ASP A 1 117 ? -0.549 13.554 -0.828 1.00 95.69 117 ASP A N 1
ATOM 919 C CA . ASP A 1 117 ? -0.426 13.961 0.571 1.00 95.69 117 ASP A CA 1
ATOM 920 C C . ASP A 1 117 ? 1.017 13.759 1.059 1.00 95.69 117 ASP A C 1
ATOM 922 O O . ASP A 1 117 ? 1.350 12.752 1.677 1.00 95.69 117 ASP A O 1
ATOM 926 N N . LYS A 1 118 ? 1.910 14.703 0.732 1.00 92.31 118 LYS A N 1
ATOM 927 C CA . LYS A 1 118 ? 3.365 14.571 0.969 1.00 92.31 118 LYS A CA 1
ATOM 928 C C . LYS A 1 118 ? 3.745 14.118 2.394 1.00 92.31 118 LYS A C 1
ATOM 930 O O . LYS A 1 118 ? 4.573 13.216 2.486 1.00 92.31 118 LYS A O 1
ATOM 935 N N . PRO A 1 119 ? 3.149 14.649 3.484 1.00 92.44 119 PRO A N 1
ATOM 936 C CA . PRO A 1 119 ? 3.426 14.165 4.841 1.00 92.44 119 PRO A CA 1
ATOM 937 C C . PRO A 1 119 ? 3.171 12.668 5.074 1.00 92.44 119 PRO A C 1
ATOM 939 O O . PRO A 1 119 ? 3.751 12.097 5.986 1.00 92.44 119 PRO A O 1
ATOM 942 N N . ILE A 1 120 ? 2.300 12.026 4.290 1.00 94.25 120 ILE A N 1
ATOM 943 C CA . ILE A 1 120 ? 2.008 10.586 4.402 1.00 94.25 120 ILE A CA 1
ATOM 944 C C . ILE A 1 120 ? 3.105 9.737 3.745 1.00 94.25 120 ILE A C 1
ATOM 946 O O . ILE A 1 120 ? 3.361 8.620 4.185 1.00 94.25 120 ILE A O 1
ATOM 950 N N . TRP A 1 121 ? 3.757 10.261 2.707 1.00 91.06 121 TRP A N 1
ATOM 951 C CA . TRP A 1 121 ? 4.794 9.572 1.928 1.00 91.06 121 TRP A CA 1
ATOM 952 C C . TRP A 1 121 ? 6.209 9.760 2.477 1.00 91.06 121 TRP A C 1
ATOM 954 O O . TRP A 1 121 ? 7.135 9.067 2.059 1.00 91.06 121 TRP A O 1
ATOM 964 N N . GLN A 1 122 ? 6.397 10.724 3.371 1.00 85.19 122 GLN A N 1
ATOM 965 C CA . GLN A 1 122 ? 7.678 10.979 4.013 1.00 85.19 122 GLN A CA 1
ATOM 966 C C . GLN A 1 122 ? 7.810 10.121 5.280 1.00 85.19 122 GLN A C 1
ATOM 968 O O . GLN A 1 122 ? 6.800 9.871 5.945 1.00 85.19 122 GLN A O 1
ATOM 973 N N . PRO A 1 123 ? 9.026 9.655 5.621 1.00 74.31 123 PRO A N 1
ATOM 974 C CA . PRO A 1 123 ? 9.285 9.051 6.921 1.00 74.31 123 PRO A CA 1
ATOM 975 C C . PRO A 1 123 ? 8.787 9.957 8.048 1.00 74.31 123 PRO A C 1
ATOM 977 O O . PRO A 1 123 ? 8.918 11.178 7.967 1.00 74.31 123 PRO A O 1
ATOM 980 N N . LEU A 1 124 ? 8.216 9.361 9.092 1.00 65.00 124 LEU A N 1
ATOM 981 C CA . LEU A 1 124 ? 7.970 10.090 10.330 1.00 65.00 124 LEU A CA 1
ATOM 982 C C . LEU A 1 124 ? 9.337 10.351 10.975 1.00 65.00 124 LEU A C 1
ATOM 984 O O . LEU A 1 124 ? 10.110 9.409 11.152 1.00 65.00 124 LEU A O 1
ATOM 988 N N . ASP A 1 125 ? 9.655 11.616 11.253 1.00 50.47 125 ASP A N 1
ATOM 989 C CA . ASP A 1 125 ? 10.955 12.005 11.808 1.00 50.47 125 ASP A CA 1
ATOM 990 C C . ASP A 1 125 ? 11.297 11.190 13.082 1.00 50.47 125 ASP A C 1
ATOM 992 O O . ASP A 1 125 ? 10.431 10.925 13.917 1.00 50.47 125 ASP A O 1
ATOM 996 N N . ASP A 1 126 ? 12.575 10.813 13.210 1.00 51.69 126 ASP A N 1
ATOM 997 C CA . ASP A 1 126 ? 13.230 10.135 14.347 1.00 51.69 126 ASP A CA 1
ATOM 998 C C . ASP A 1 126 ? 12.893 8.652 14.646 1.00 51.69 126 ASP A C 1
ATOM 1000 O O . ASP A 1 126 ? 13.450 8.105 15.603 1.00 51.69 126 ASP A O 1
ATOM 1004 N N . ASP A 1 127 ? 12.084 7.953 13.835 1.00 51.81 127 ASP A N 1
ATOM 1005 C CA . ASP A 1 127 ? 11.857 6.502 14.003 1.00 51.81 127 ASP A CA 1
ATOM 1006 C C . ASP A 1 127 ? 12.643 5.658 12.967 1.00 51.81 127 ASP A C 1
ATOM 1008 O O . ASP A 1 127 ? 12.300 5.654 11.777 1.00 51.81 127 ASP A O 1
ATOM 1012 N N . PRO A 1 128 ? 13.703 4.926 13.377 1.00 52.59 128 PRO A N 1
ATOM 1013 C CA . PRO A 1 128 ? 14.514 4.121 12.464 1.00 52.59 128 PRO A CA 1
ATOM 1014 C C . PRO A 1 128 ? 13.730 2.985 11.791 1.00 52.59 128 PRO A C 1
ATOM 1016 O O . PRO A 1 128 ? 14.142 2.550 10.715 1.00 52.59 128 PRO A O 1
ATOM 1019 N N . ASP A 1 129 ? 12.601 2.544 12.359 1.00 47.44 129 ASP A N 1
ATOM 1020 C CA . ASP A 1 129 ? 11.759 1.501 11.762 1.00 47.44 129 ASP A CA 1
ATOM 1021 C C . ASP A 1 129 ? 10.937 2.032 10.569 1.00 47.44 129 ASP A C 1
ATOM 1023 O O . ASP A 1 129 ? 10.525 1.255 9.709 1.00 47.44 129 ASP A O 1
ATOM 1027 N N . TYR A 1 130 ? 10.741 3.354 10.471 1.00 52.03 130 TYR A N 1
ATOM 1028 C CA . TYR A 1 130 ? 9.966 4.026 9.413 1.00 52.03 130 TYR A CA 1
ATOM 1029 C C . TYR A 1 130 ? 10.841 4.801 8.412 1.00 52.03 130 TYR A C 1
ATOM 1031 O O . TYR A 1 130 ? 10.330 5.397 7.459 1.00 52.03 130 TYR A O 1
ATOM 1039 N N . ALA A 1 131 ? 12.159 4.807 8.625 1.00 52.38 131 ALA A N 1
ATOM 1040 C CA . ALA A 1 131 ? 13.130 5.501 7.783 1.00 52.38 131 ALA A CA 1
ATOM 1041 C C . ALA A 1 131 ? 13.479 4.735 6.494 1.00 52.38 131 ALA A C 1
ATOM 1043 O O . ALA A 1 131 ? 14.007 5.329 5.549 1.00 52.38 131 ALA A O 1
ATOM 1044 N N . ALA A 1 132 ? 13.213 3.427 6.449 1.00 60.44 132 ALA A N 1
ATOM 1045 C CA . ALA A 1 132 ? 13.515 2.594 5.294 1.00 60.44 132 ALA A CA 1
ATOM 1046 C C . ALA A 1 132 ? 12.456 2.781 4.199 1.00 60.44 132 ALA A C 1
ATOM 1048 O O . ALA A 1 132 ? 11.259 2.645 4.440 1.00 60.44 132 ALA A O 1
ATOM 1049 N N . ALA A 1 133 ? 12.908 3.092 2.986 1.00 67.12 133 ALA A N 1
ATOM 1050 C CA . ALA A 1 133 ? 12.066 3.029 1.803 1.00 67.12 133 ALA A CA 1
ATOM 1051 C C . ALA A 1 133 ? 11.998 1.586 1.296 1.00 67.12 133 ALA A C 1
ATOM 1053 O O . ALA A 1 133 ? 12.940 0.809 1.463 1.00 67.12 133 ALA A O 1
ATOM 1054 N N . CYS A 1 134 ? 10.903 1.246 0.632 1.00 70.31 134 CYS A N 1
ATOM 1055 C CA . CYS A 1 134 ? 10.693 -0.053 0.017 1.00 70.31 134 CYS A CA 1
ATOM 1056 C C . CYS A 1 134 ? 10.348 0.126 -1.457 1.00 70.31 134 CYS A C 1
ATOM 1058 O O . CYS A 1 134 ? 9.844 1.165 -1.876 1.00 70.31 134 CYS A O 1
ATOM 1060 N N . SER A 1 135 ? 10.636 -0.886 -2.260 1.00 72.75 135 SER A N 1
ATOM 1061 C CA . SER A 1 135 ? 10.385 -0.873 -3.696 1.00 72.75 135 SER A CA 1
ATOM 1062 C C . SER A 1 135 ? 9.603 -2.100 -4.125 1.00 72.75 135 SER A C 1
ATOM 1064 O O . SER A 1 135 ? 9.606 -3.130 -3.441 1.00 72.75 135 SER A O 1
ATOM 1066 N N . VAL A 1 136 ? 8.920 -1.964 -5.257 1.00 74.12 136 VAL A N 1
ATOM 1067 C CA . VAL A 1 136 ? 8.356 -3.104 -5.977 1.00 74.12 136 VAL A CA 1
ATOM 1068 C C . VAL A 1 136 ? 9.440 -3.685 -6.875 1.00 74.12 136 VAL A C 1
ATOM 1070 O O . VAL A 1 136 ? 10.001 -2.971 -7.704 1.00 74.12 136 VAL A O 1
ATOM 1073 N N . ASP A 1 137 ? 9.728 -4.974 -6.713 1.00 63.06 137 ASP A N 1
ATOM 1074 C CA . ASP A 1 137 ? 10.603 -5.686 -7.642 1.00 63.06 137 ASP A CA 1
ATOM 1075 C C . ASP A 1 137 ? 9.767 -6.165 -8.835 1.00 63.06 137 ASP A C 1
ATOM 1077 O O . ASP A 1 137 ? 8.706 -6.775 -8.676 1.00 63.06 137 ASP A O 1
ATOM 1081 N N . SER A 1 138 ? 10.251 -5.882 -10.044 1.00 49.66 138 SER A N 1
ATOM 1082 C CA . SER A 1 138 ? 9.568 -6.177 -11.310 1.00 49.66 138 SER A CA 1
ATOM 1083 C C . SER A 1 138 ? 9.643 -7.647 -11.743 1.00 49.66 138 SER A C 1
ATOM 1085 O O . SER A 1 138 ? 9.320 -7.961 -12.891 1.00 49.66 138 SER A O 1
ATOM 1087 N N . GLU A 1 139 ? 10.056 -8.566 -10.860 1.00 49.06 139 GLU A N 1
ATOM 1088 C CA . GLU A 1 139 ? 10.158 -9.987 -11.192 1.00 49.06 139 GLU A CA 1
ATOM 1089 C C . GLU A 1 139 ? 8.766 -10.584 -11.445 1.00 49.06 139 GLU A C 1
ATOM 1091 O O . GLU A 1 139 ? 8.113 -11.166 -10.584 1.00 49.06 139 GLU A O 1
ATOM 1096 N N . ALA A 1 140 ? 8.321 -10.479 -12.694 1.00 39.19 140 ALA A N 1
ATOM 1097 C CA . ALA A 1 140 ? 7.132 -11.122 -13.233 1.00 39.19 140 ALA A CA 1
ATOM 1098 C C . ALA A 1 140 ? 7.258 -12.662 -13.304 1.00 39.19 140 ALA A C 1
ATOM 1100 O O . ALA A 1 140 ? 6.396 -13.320 -13.888 1.00 39.19 140 ALA A O 1
ATOM 1101 N N . ASP A 1 141 ? 8.308 -13.265 -12.733 1.00 41.19 141 ASP A N 1
ATOM 1102 C CA . ASP A 1 141 ? 8.604 -14.696 -12.839 1.00 41.19 141 ASP A CA 1
ATOM 1103 C C . ASP A 1 141 ? 8.111 -15.493 -11.622 1.00 41.19 141 ASP A C 1
ATOM 1105 O O . ASP A 1 141 ? 8.850 -16.217 -10.964 1.00 41.19 141 ASP A O 1
ATOM 1109 N N . CYS A 1 142 ? 6.808 -15.426 -11.350 1.00 39.84 142 CYS A N 1
ATOM 1110 C CA . CYS A 1 142 ? 6.126 -16.522 -10.659 1.00 39.84 142 CYS A CA 1
ATOM 1111 C C . CYS A 1 142 ? 5.469 -17.434 -11.710 1.00 39.84 142 CYS A C 1
ATOM 1113 O O . CYS A 1 142 ? 4.247 -17.573 -11.760 1.00 39.84 142 CYS A O 1
ATOM 1115 N N . GLY A 1 143 ? 6.275 -17.992 -12.626 1.00 38.28 143 GLY A N 1
ATOM 1116 C CA . GLY A 1 143 ? 5.771 -18.743 -13.782 1.00 38.28 143 GLY A CA 1
ATOM 1117 C C . GLY A 1 143 ? 6.564 -19.985 -14.188 1.00 38.28 143 GLY A C 1
ATOM 1118 O O . GLY A 1 143 ? 5.973 -20.912 -14.746 1.00 38.28 143 GLY A O 1
ATOM 1119 N N . LYS A 1 144 ? 7.861 -20.088 -13.887 1.00 36.66 144 LYS A N 1
ATOM 1120 C CA . LYS A 1 144 ? 8.619 -21.306 -14.217 1.00 36.66 144 LYS A CA 1
ATOM 1121 C C . LYS A 1 144 ? 8.497 -22.344 -13.108 1.00 36.66 144 LYS A C 1
ATOM 1123 O O . LYS A 1 144 ? 9.339 -22.456 -12.227 1.00 36.66 144 LYS A O 1
ATOM 1128 N N . ARG A 1 145 ? 7.430 -23.145 -13.175 1.00 36.50 145 ARG A N 1
ATOM 1129 C CA . ARG A 1 145 ? 7.459 -24.487 -12.582 1.00 36.50 145 ARG A CA 1
ATOM 1130 C C . ARG A 1 145 ? 8.564 -25.259 -13.296 1.00 36.50 145 ARG A C 1
ATOM 1132 O O . ARG A 1 145 ? 8.434 -25.536 -14.487 1.00 36.50 145 ARG A O 1
ATOM 1139 N N . GLU A 1 146 ? 9.642 -25.550 -12.582 1.00 38.47 146 GLU A N 1
ATOM 1140 C CA . GLU A 1 146 ? 10.613 -26.551 -13.007 1.00 38.47 146 GLU A CA 1
ATOM 1141 C C . GLU A 1 146 ? 9.858 -27.868 -13.245 1.00 38.47 146 GLU A C 1
ATOM 1143 O O . GLU A 1 146 ? 9.053 -28.295 -12.408 1.00 38.47 146 GLU A O 1
ATOM 1148 N N . ALA A 1 147 ? 10.040 -28.426 -14.441 1.00 41.41 147 ALA A N 1
ATOM 1149 C CA . ALA A 1 147 ? 9.560 -29.746 -14.828 1.00 41.41 147 ALA A CA 1
ATOM 1150 C C . ALA A 1 147 ? 10.627 -30.796 -14.510 1.00 41.41 147 ALA A C 1
ATOM 1152 O O . ALA A 1 147 ? 11.824 -30.469 -14.679 1.00 41.41 147 ALA A O 1
#

Sequence (147 aa):
MPIIATTTVENPAWDLSFVIKRLTSKEKLPPELALRAVEEYRKFLVLCKELPATELCVAGLVDVAWHSHILHTKRYADFCARELGYFLHHSPVAQGDGRPSCLETMTLVADRFGTVDKPIWQPLDDDPDYAAACSVDSEADCGKREA

Secondary structure (DSSP, 8-state):
----------------HHHHHHHHHTS---HHHHHHHHHHHHHHHHHHHH-TTS--EE-HHHHHHHHHHHTSHHHHHHHIIIIISS--EEEEPPTTS-PPPHHHHHHHHHHHHS---HHHHSPPTT-TTTS--EEEE----------

pLDDT: mean 81.7, std 19.64, range [36.5, 98.06]